Protein AF-A0A151XBM6-F1 (afdb_monomer_lite)

Structure (mmCIF, N/CA/C/O backbone):
data_AF-A0A151XBM6-F1
#
_entry.id   AF-A0A151XBM6-F1
#
loop_
_atom_site.group_PDB
_atom_site.id
_atom_site.type_symbol
_atom_site.label_atom_id
_atom_site.label_alt_id
_atom_site.label_comp_id
_atom_site.label_asym_id
_atom_site.label_entity_id
_atom_site.label_seq_id
_atom_site.pdbx_PDB_ins_code
_atom_site.Cartn_x
_atom_site.Cartn_y
_atom_site.Cartn_z
_atom_site.occupancy
_atom_site.B_iso_or_equiv
_atom_site.auth_seq_id
_atom_site.auth_comp_id
_atom_site.auth_asym_id
_atom_site.auth_atom_id
_atom_site.pdbx_PDB_model_num
ATOM 1 N N . LYS A 1 1 ? 4.286 21.255 -16.917 1.00 34.22 1 LYS A N 1
ATOM 2 C CA . LYS A 1 1 ? 5.132 20.564 -17.917 1.00 34.22 1 LYS A CA 1
ATOM 3 C C . LYS A 1 1 ? 4.625 19.133 -18.007 1.00 34.22 1 LYS A C 1
ATOM 5 O O . LYS A 1 1 ? 4.778 18.398 -17.050 1.00 34.22 1 LYS A O 1
ATOM 10 N N . VAL A 1 2 ? 3.907 18.809 -19.080 1.00 58.41 2 VAL A N 1
ATOM 11 C CA . VAL A 1 2 ? 3.407 17.459 -19.383 1.00 58.41 2 VAL A CA 1
ATOM 12 C C . VAL A 1 2 ? 4.189 16.996 -20.604 1.00 58.41 2 VAL A C 1
ATOM 14 O O . VAL A 1 2 ? 3.991 17.573 -21.669 1.00 58.41 2 VAL A O 1
ATOM 17 N N . MET A 1 3 ? 5.119 16.049 -20.438 1.00 45.56 3 MET A N 1
ATOM 18 C CA . MET A 1 3 ? 5.785 15.322 -21.533 1.00 45.56 3 MET A CA 1
ATOM 19 C C . MET A 1 3 ? 6.683 14.213 -20.943 1.00 45.56 3 MET A C 1
ATOM 21 O O . MET A 1 3 ? 7.540 14.542 -20.133 1.00 45.56 3 MET A O 1
ATOM 25 N N . SER A 1 4 ? 6.502 12.952 -21.378 1.00 41.12 4 SER A N 1
ATOM 26 C CA . SER A 1 4 ? 7.404 11.778 -21.202 1.00 41.12 4 SER A CA 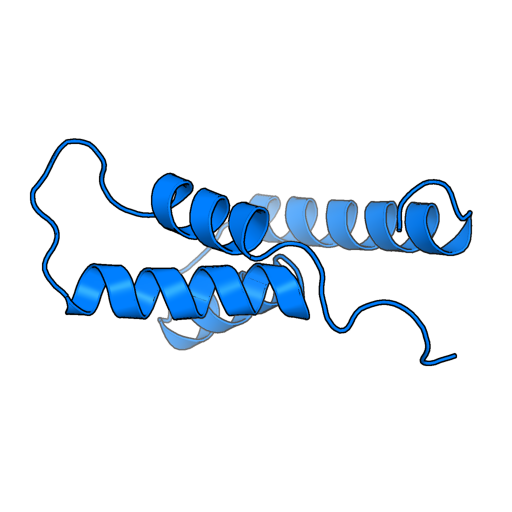1
ATOM 27 C C . SER A 1 4 ? 7.007 10.607 -20.264 1.00 41.12 4 SER A C 1
ATOM 29 O O . SER A 1 4 ? 7.868 9.797 -19.946 1.00 41.12 4 SER A O 1
ATOM 31 N N . GLY A 1 5 ? 5.737 10.430 -19.864 1.00 44.75 5 GLY A N 1
ATOM 32 C CA . GLY A 1 5 ? 5.350 9.349 -18.920 1.00 44.75 5 GLY A CA 1
ATOM 33 C C . GLY A 1 5 ? 4.360 8.275 -19.406 1.00 44.75 5 GLY A C 1
ATOM 34 O O . GLY A 1 5 ? 4.092 7.325 -18.682 1.00 44.75 5 GLY A O 1
ATOM 35 N N . TYR A 1 6 ? 3.780 8.387 -20.606 1.00 53.19 6 TYR A N 1
ATOM 36 C CA . TYR A 1 6 ? 2.611 7.565 -20.983 1.00 53.19 6 TYR A CA 1
ATOM 37 C C . TYR A 1 6 ? 2.901 6.099 -21.351 1.00 53.19 6 TYR A C 1
ATOM 39 O O . TYR A 1 6 ? 1.960 5.352 -21.604 1.00 53.19 6 TYR A O 1
ATOM 47 N N . THR A 1 7 ? 4.162 5.659 -21.317 1.00 51.06 7 THR A N 1
ATOM 48 C CA . THR A 1 7 ? 4.498 4.231 -21.422 1.00 51.06 7 THR A CA 1
ATOM 49 C C . THR A 1 7 ? 5.683 3.894 -20.518 1.00 51.06 7 THR A C 1
ATOM 51 O O . THR A 1 7 ? 6.731 3.466 -20.997 1.00 51.06 7 THR A O 1
ATOM 54 N N . GLN A 1 8 ? 5.560 4.098 -19.202 1.00 56.09 8 GLN A N 1
ATOM 55 C CA . GLN A 1 8 ? 6.445 3.345 -18.308 1.00 56.09 8 GLN A CA 1
ATOM 56 C C . GLN A 1 8 ? 6.079 1.860 -18.426 1.00 56.09 8 GLN A C 1
ATOM 58 O O . GLN A 1 8 ? 4.917 1.486 -18.599 1.00 56.09 8 GLN A O 1
ATOM 63 N N . ASN A 1 9 ? 7.116 1.032 -18.460 1.00 55.91 9 ASN A N 1
ATOM 64 C CA . ASN A 1 9 ? 7.077 -0.357 -18.886 1.00 55.91 9 ASN A CA 1
ATOM 65 C C . ASN A 1 9 ? 5.960 -1.144 -18.178 1.00 55.91 9 ASN A C 1
ATOM 67 O O . ASN A 1 9 ? 5.941 -1.244 -16.952 1.00 55.91 9 ASN A O 1
ATOM 71 N N . VAL A 1 10 ? 5.073 -1.777 -18.954 1.00 58.88 10 VAL A N 1
ATOM 72 C CA . VAL A 1 10 ? 4.039 -2.705 -18.456 1.00 58.88 10 VAL A CA 1
ATOM 73 C C . VAL A 1 10 ? 4.623 -3.693 -17.442 1.00 58.88 10 VAL A C 1
ATOM 75 O O . VAL A 1 10 ? 3.975 -4.007 -16.444 1.00 58.88 10 VAL A O 1
ATOM 78 N N . ASN A 1 11 ? 5.875 -4.112 -17.628 1.00 60.75 11 ASN A N 1
ATOM 79 C CA . ASN A 1 11 ? 6.553 -5.031 -16.725 1.00 60.75 11 ASN A CA 1
ATOM 80 C C . ASN A 1 11 ? 6.682 -4.520 -15.273 1.00 60.75 11 ASN A C 1
ATOM 82 O O . ASN A 1 11 ? 6.630 -5.334 -14.353 1.00 60.75 11 ASN A O 1
ATOM 86 N N . GLU A 1 12 ? 6.810 -3.209 -15.037 1.00 60.62 12 GLU A N 1
ATOM 87 C CA . GLU A 1 12 ? 6.917 -2.630 -13.682 1.00 60.62 12 GLU A CA 1
ATOM 88 C C . GLU A 1 12 ? 5.567 -2.580 -12.956 1.00 60.62 12 GLU A C 1
ATOM 90 O O . GLU A 1 12 ? 5.443 -2.936 -11.778 1.00 60.62 12 GLU A O 1
ATOM 95 N N . SER A 1 13 ? 4.511 -2.230 -13.692 1.00 60.66 13 SER A N 1
ATOM 96 C CA . SER A 1 13 ? 3.143 -2.290 -13.169 1.00 60.66 13 SER A CA 1
ATOM 97 C C . SER A 1 13 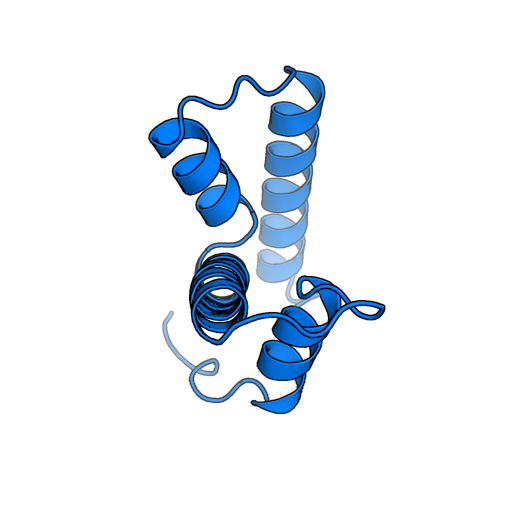? 2.721 -3.737 -12.864 1.00 60.66 13 SER A C 1
ATOM 99 O O . SER A 1 13 ? 2.160 -4.014 -11.801 1.00 60.66 13 SER A O 1
ATOM 101 N N . LEU A 1 14 ? 3.087 -4.694 -13.730 1.00 63.94 14 LEU A N 1
ATOM 102 C CA . LEU A 1 14 ? 2.828 -6.122 -13.529 1.00 63.94 14 LEU A CA 1
ATOM 103 C C . LEU A 1 14 ? 3.630 -6.698 -12.357 1.00 63.94 14 LEU A C 1
ATOM 105 O O . LEU A 1 14 ? 3.093 -7.486 -11.579 1.00 63.94 14 LEU A O 1
ATOM 109 N N . THR A 1 15 ? 4.894 -6.305 -12.177 1.00 72.56 15 THR A N 1
ATOM 110 C CA . THR A 1 15 ? 5.681 -6.759 -11.016 1.00 72.56 15 THR A CA 1
ATOM 111 C C . THR A 1 15 ? 5.123 -6.217 -9.706 1.00 72.56 15 THR A C 1
ATOM 113 O O . THR A 1 15 ? 5.130 -6.940 -8.709 1.00 72.56 15 THR A O 1
ATOM 116 N N . THR A 1 16 ? 4.567 -5.005 -9.695 1.00 75.69 16 THR A N 1
ATOM 117 C CA . THR A 1 16 ? 3.866 -4.464 -8.519 1.00 75.69 16 THR A CA 1
ATOM 118 C C . THR A 1 16 ? 2.625 -5.287 -8.166 1.00 75.69 16 THR A C 1
ATOM 120 O O . THR A 1 16 ? 2.425 -5.610 -6.994 1.00 75.69 16 THR A O 1
ATOM 123 N N . ILE A 1 17 ? 1.848 -5.730 -9.161 1.00 80.81 17 ILE A N 1
ATOM 124 C CA . ILE A 1 17 ? 0.698 -6.623 -8.937 1.00 80.81 17 ILE A CA 1
ATOM 125 C C . ILE A 1 17 ? 1.147 -7.927 -8.264 1.00 80.81 17 ILE A C 1
ATOM 127 O O . ILE A 1 17 ? 0.598 -8.317 -7.237 1.00 80.81 17 ILE A O 1
ATOM 131 N N . TRP A 1 18 ? 2.200 -8.572 -8.770 1.00 81.81 18 TRP A N 1
ATOM 132 C CA . TRP A 1 18 ? 2.715 -9.820 -8.190 1.00 81.81 18 TRP A CA 1
ATOM 133 C C . TRP A 1 18 ? 3.448 -9.645 -6.850 1.00 81.81 18 TRP A C 1
ATOM 135 O O . TRP A 1 18 ? 3.665 -10.625 -6.133 1.00 81.81 18 TRP A O 1
ATOM 145 N N . ARG A 1 19 ? 3.849 -8.418 -6.492 1.00 82.69 19 ARG A N 1
ATOM 146 C CA . ARG A 1 19 ? 4.354 -8.094 -5.146 1.00 82.69 19 ARG A CA 1
ATOM 147 C C . ARG A 1 19 ? 3.230 -8.007 -4.118 1.00 82.69 19 ARG A C 1
ATOM 149 O O . ARG A 1 19 ? 3.466 -8.349 -2.964 1.00 82.69 19 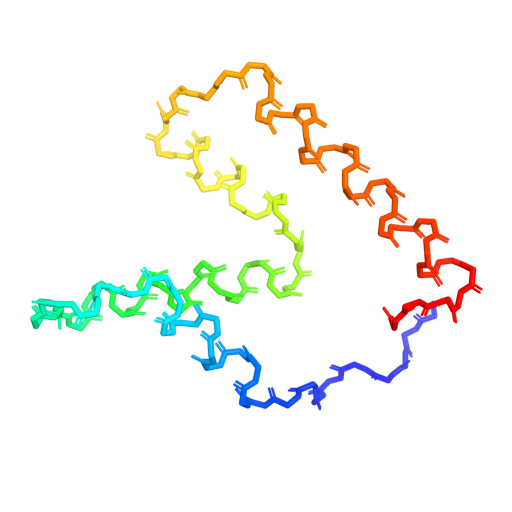ARG A O 1
ATOM 156 N N . LEU A 1 20 ? 2.052 -7.557 -4.536 1.00 84.50 20 LEU A N 1
ATOM 157 C CA . LEU A 1 20 ? 0.884 -7.365 -3.678 1.00 84.50 20 LEU A CA 1
ATOM 158 C C . LEU A 1 20 ? -0.009 -8.615 -3.601 1.00 84.50 20 LEU A C 1
ATOM 160 O O . LEU A 1 20 ? -0.612 -8.876 -2.561 1.00 84.50 20 LEU A O 1
ATOM 164 N N . ALA A 1 21 ? -0.086 -9.402 -4.676 1.00 85.44 21 ALA A N 1
ATOM 165 C CA . ALA A 1 21 ? -0.891 -10.616 -4.711 1.00 85.44 21 ALA A CA 1
ATOM 166 C C . ALA A 1 21 ? -0.296 -11.729 -3.816 1.00 85.44 21 ALA A C 1
ATOM 168 O O . ALA A 1 21 ? 0.929 -11.883 -3.742 1.00 85.44 21 ALA A O 1
ATOM 169 N N . PRO A 1 22 ? -1.132 -12.564 -3.168 1.00 81.25 22 PRO A N 1
ATOM 170 C CA . PRO A 1 22 ? -0.657 -13.712 -2.399 1.00 81.25 22 PRO A CA 1
ATOM 171 C C . PRO A 1 22 ? 0.105 -14.701 -3.295 1.00 81.25 22 PRO A C 1
ATOM 173 O O . PRO A 1 22 ? -0.456 -15.235 -4.247 1.00 81.25 22 PRO A O 1
ATOM 176 N N . LYS A 1 23 ? 1.375 -14.984 -2.977 1.00 78.56 23 LYS A N 1
ATOM 177 C CA . LYS A 1 23 ? 2.229 -15.886 -3.783 1.00 78.56 23 LYS A CA 1
ATOM 178 C C . LYS A 1 23 ? 2.039 -17.373 -3.485 1.00 78.56 23 LYS A C 1
ATOM 180 O O . LYS A 1 23 ? 2.383 -18.216 -4.303 1.00 78.56 23 LYS A O 1
ATOM 185 N N . HIS A 1 24 ? 1.536 -17.690 -2.295 1.00 75.62 24 HIS A N 1
ATOM 186 C CA . HIS A 1 24 ? 1.460 -19.059 -1.774 1.00 75.62 24 HIS A CA 1
ATOM 187 C C . HIS A 1 24 ? 0.040 -19.631 -1.781 1.00 75.62 24 HIS A C 1
ATOM 189 O O . HIS A 1 24 ? -0.180 -20.738 -1.301 1.00 75.62 24 HIS A O 1
ATOM 195 N N . LEU A 1 25 ? -0.926 -18.878 -2.311 1.00 75.75 25 LEU A N 1
ATOM 196 C CA . LEU A 1 25 ? -2.319 -19.286 -2.393 1.00 75.75 25 LEU A CA 1
ATOM 197 C C . LEU A 1 25 ? -2.851 -19.000 -3.794 1.00 75.75 25 LEU A C 1
ATOM 199 O O . LEU A 1 25 ? -2.571 -17.942 -4.356 1.00 75.75 25 LEU A O 1
ATOM 203 N N . ASN A 1 26 ? -3.687 -19.898 -4.317 1.00 75.69 26 ASN A N 1
ATOM 204 C CA . ASN A 1 26 ? -4.515 -19.569 -5.471 1.00 75.69 26 ASN A CA 1
ATOM 205 C C . ASN A 1 26 ? -5.443 -18.416 -5.075 1.00 75.69 26 ASN A C 1
ATOM 207 O O . ASN A 1 26 ? -6.340 -18.582 -4.245 1.00 75.69 26 ASN A O 1
ATOM 211 N N . CYS A 1 27 ? -5.201 -17.238 -5.641 1.00 77.56 27 CYS A N 1
ATOM 212 C CA . CYS A 1 27 ? -6.042 -16.071 -5.442 1.00 77.56 27 CYS A CA 1
ATOM 213 C C . CYS A 1 27 ? -7.138 -16.033 -6.513 1.00 77.56 27 CYS A C 1
ATOM 215 O O . CYS A 1 27 ? -6.923 -16.362 -7.678 1.00 77.56 27 CYS A O 1
ATOM 217 N N . ASN A 1 28 ? -8.353 -15.675 -6.099 1.00 85.56 28 ASN A N 1
ATOM 218 C CA . ASN A 1 28 ? -9.473 -15.520 -7.019 1.00 85.56 28 ASN A CA 1
ATOM 219 C C . ASN A 1 28 ? -9.302 -14.247 -7.877 1.00 85.56 28 ASN A C 1
ATOM 221 O O . ASN A 1 28 ? -8.544 -13.340 -7.529 1.00 85.56 28 ASN A O 1
ATOM 225 N N . ALA A 1 29 ? -10.042 -14.159 -8.986 1.00 89.00 29 ALA A N 1
ATOM 226 C CA . ALA A 1 29 ? -9.963 -13.021 -9.908 1.00 89.00 29 ALA A CA 1
ATOM 227 C C . ALA A 1 29 ? -10.225 -11.664 -9.223 1.00 89.00 29 ALA A C 1
ATOM 229 O O . ALA A 1 29 ? -9.601 -10.670 -9.578 1.00 89.00 29 ALA A O 1
ATOM 230 N N . LYS A 1 30 ? -11.080 -11.632 -8.190 1.00 90.44 30 LYS A N 1
ATOM 231 C CA . LYS A 1 30 ? -11.384 -10.412 -7.425 1.00 90.44 30 LYS A CA 1
ATOM 232 C C . LYS A 1 30 ? -10.172 -9.883 -6.655 1.00 90.44 30 LYS A C 1
ATOM 234 O O . LYS A 1 30 ? -9.966 -8.677 -6.604 1.00 90.44 30 LYS A O 1
ATOM 239 N N . ILE A 1 31 ? -9.354 -10.763 -6.070 1.00 89.50 31 ILE A N 1
ATOM 240 C CA . ILE A 1 31 ? -8.116 -10.360 -5.384 1.00 89.50 31 ILE A CA 1
ATOM 241 C C . ILE A 1 31 ? -7.142 -9.730 -6.384 1.00 89.50 31 ILE A C 1
ATOM 243 O O . ILE A 1 31 ? -6.547 -8.697 -6.083 1.00 89.50 31 ILE A O 1
ATOM 247 N N . LEU A 1 32 ? -7.002 -10.316 -7.577 1.00 89.19 32 LEU A N 1
ATOM 248 C CA . LEU A 1 32 ? -6.150 -9.756 -8.630 1.00 89.19 32 LEU A CA 1
ATOM 249 C C . LEU A 1 32 ? -6.663 -8.401 -9.124 1.00 89.19 32 LEU A C 1
ATOM 251 O O . LEU A 1 32 ? -5.866 -7.489 -9.315 1.00 89.19 32 LEU A O 1
ATOM 255 N N . GLU A 1 33 ? -7.977 -8.245 -9.265 1.00 90.81 33 GLU A N 1
ATOM 256 C CA . GLU A 1 33 ? -8.605 -6.982 -9.653 1.00 90.81 33 GLU A CA 1
ATOM 257 C C . GLU A 1 33 ? -8.347 -5.869 -8.622 1.00 90.81 33 GLU A C 1
ATOM 259 O O . GLU A 1 33 ? -7.861 -4.796 -8.978 1.00 90.81 33 GLU A O 1
ATOM 264 N N . ILE A 1 34 ? -8.566 -6.141 -7.330 1.00 90.75 34 ILE A N 1
ATOM 265 C CA . ILE A 1 34 ? -8.254 -5.194 -6.243 1.00 90.75 34 ILE A CA 1
ATOM 266 C C . ILE A 1 34 ? -6.763 -4.845 -6.252 1.00 90.75 34 ILE A C 1
ATOM 268 O O . ILE A 1 34 ? -6.381 -3.683 -6.117 1.00 90.75 34 ILE A O 1
ATOM 272 N N . THR A 1 35 ? -5.915 -5.852 -6.452 1.00 89.81 35 THR A N 1
ATOM 273 C CA . THR A 1 35 ? -4.466 -5.668 -6.506 1.00 89.81 35 THR A CA 1
ATOM 274 C C . THR A 1 35 ? -4.051 -4.782 -7.680 1.00 89.81 35 THR A C 1
ATOM 276 O O . THR A 1 35 ? -3.192 -3.915 -7.517 1.00 89.81 35 THR A O 1
ATOM 279 N N . ALA A 1 36 ? -4.682 -4.950 -8.844 1.00 89.69 36 ALA A N 1
ATOM 280 C CA . ALA A 1 36 ? -4.462 -4.103 -10.007 1.00 89.69 36 ALA A CA 1
ATOM 281 C C . ALA A 1 36 ? -4.872 -2.652 -9.722 1.00 89.69 36 ALA A C 1
ATOM 283 O O . ALA A 1 36 ? -4.078 -1.748 -9.973 1.00 89.69 36 ALA A O 1
ATOM 284 N N . PHE A 1 37 ? -6.039 -2.418 -9.112 1.00 90.69 37 PHE A N 1
ATOM 285 C CA . PHE A 1 37 ? -6.465 -1.066 -8.732 1.00 90.69 37 PHE A CA 1
ATOM 286 C C . PHE A 1 37 ? -5.496 -0.391 -7.753 1.00 90.69 37 PHE A C 1
ATOM 288 O O . PHE A 1 37 ? -5.161 0.783 -7.935 1.00 90.69 37 PHE A O 1
ATOM 295 N N . ILE A 1 38 ? -5.000 -1.122 -6.749 1.00 91.19 38 ILE A N 1
ATOM 296 C CA . ILE A 1 38 ? -4.001 -0.604 -5.801 1.00 91.19 38 ILE A CA 1
ATOM 297 C C . ILE A 1 38 ? -2.686 -0.289 -6.524 1.00 91.19 38 ILE A C 1
ATOM 299 O O . ILE A 1 38 ? -2.149 0.804 -6.351 1.00 91.19 38 ILE A O 1
ATOM 303 N N . ALA A 1 39 ? -2.190 -1.201 -7.365 1.00 88.50 39 ALA A N 1
ATOM 304 C CA . ALA A 1 39 ? -0.959 -1.004 -8.129 1.00 88.50 39 ALA A CA 1
ATOM 305 C C . ALA A 1 39 ? -1.056 0.216 -9.061 1.00 88.50 39 ALA A C 1
ATOM 307 O O . ALA A 1 39 ? -0.151 1.048 -9.087 1.00 88.50 39 ALA A O 1
ATOM 308 N N . THR A 1 40 ? -2.181 0.380 -9.763 1.00 88.12 40 THR A N 1
ATOM 309 C CA . THR A 1 40 ? -2.458 1.563 -10.591 1.00 88.12 40 THR A CA 1
ATOM 310 C C . THR A 1 40 ? -2.532 2.842 -9.754 1.00 88.12 40 THR A C 1
ATOM 312 O O . THR A 1 40 ? -2.059 3.893 -10.188 1.00 88.12 40 THR A O 1
ATOM 315 N N . GLY A 1 41 ? -3.110 2.779 -8.552 1.00 88.81 41 GLY A N 1
ATOM 316 C CA . GLY A 1 41 ? -3.154 3.904 -7.621 1.00 88.81 41 GLY A CA 1
ATOM 317 C C . GLY A 1 41 ? -1.761 4.351 -7.177 1.00 88.81 41 GLY A C 1
ATOM 318 O O . GLY A 1 41 ? -1.452 5.539 -7.269 1.00 88.81 41 GLY A O 1
ATOM 319 N N . ILE A 1 42 ? -0.922 3.398 -6.760 1.00 87.06 42 ILE A N 1
ATOM 320 C CA . ILE A 1 42 ? 0.474 3.638 -6.367 1.00 87.06 42 ILE A CA 1
ATOM 321 C C . ILE A 1 42 ? 1.258 4.238 -7.532 1.00 87.06 42 ILE A C 1
ATOM 323 O O . ILE A 1 42 ? 1.961 5.224 -7.355 1.00 87.06 42 ILE A O 1
ATOM 327 N N . PHE A 1 43 ? 1.085 3.693 -8.731 1.00 81.88 43 PHE A N 1
ATOM 328 C CA . PHE A 1 43 ? 1.781 4.171 -9.917 1.00 81.88 43 PHE A CA 1
ATOM 329 C C . PHE A 1 43 ? 1.395 5.614 -10.293 1.00 81.88 43 PHE A C 1
ATOM 331 O O . PHE A 1 43 ? 2.253 6.434 -10.593 1.00 81.88 43 PHE A O 1
ATOM 338 N N . ASN A 1 44 ? 0.106 5.962 -10.231 1.00 83.75 44 ASN A N 1
ATOM 339 C CA . ASN A 1 44 ? -0.362 7.282 -10.668 1.00 83.75 44 ASN A CA 1
ATOM 340 C C . ASN A 1 44 ? -0.250 8.382 -9.604 1.00 83.75 44 ASN A C 1
ATOM 342 O O . ASN A 1 44 ? -0.255 9.565 -9.945 1.00 83.75 44 ASN A O 1
ATOM 346 N N . LYS A 1 45 ? -0.302 8.024 -8.317 1.00 83.25 45 LYS A N 1
ATOM 347 C CA . LYS A 1 45 ? -0.453 8.989 -7.213 1.00 83.25 45 LYS A CA 1
ATOM 348 C C . LYS A 1 45 ? 0.414 8.664 -5.995 1.00 83.25 45 LYS A C 1
ATOM 350 O O . LYS A 1 45 ? 0.252 9.313 -4.963 1.00 83.25 45 LYS A O 1
ATOM 355 N N . GLY A 1 46 ? 1.284 7.661 -6.076 1.00 86.00 46 GLY A N 1
ATOM 356 C CA . GLY A 1 46 ? 2.075 7.204 -4.939 1.00 86.00 46 GLY A CA 1
ATOM 357 C C . GLY A 1 46 ? 1.222 6.614 -3.812 1.00 86.00 46 GLY A C 1
ATOM 358 O O . GLY A 1 46 ? 0.067 6.208 -3.991 1.00 86.00 46 GLY A O 1
ATOM 359 N N . TYR A 1 47 ? 1.792 6.581 -2.609 1.00 87.69 47 TYR A N 1
ATOM 360 C CA . TYR A 1 47 ? 1.141 6.014 -1.426 1.00 87.69 47 TYR A CA 1
ATOM 361 C C . TYR A 1 47 ? -0.072 6.826 -0.940 1.00 87.69 47 TYR A C 1
ATOM 363 O O . TYR A 1 47 ? -0.914 6.281 -0.219 1.00 87.69 47 TYR A O 1
ATOM 371 N N . SER A 1 48 ? -0.257 8.065 -1.406 1.00 86.94 48 SER A N 1
ATOM 372 C CA . SER A 1 48 ? -1.486 8.839 -1.196 1.00 86.94 48 SER A CA 1
ATOM 373 C C . SER A 1 48 ? -2.748 8.119 -1.698 1.00 86.94 48 SER A C 1
ATOM 375 O O . SER A 1 48 ? -3.821 8.266 -1.106 1.00 86.94 48 SER A O 1
ATOM 377 N N . ALA A 1 49 ? -2.644 7.297 -2.753 1.00 90.00 49 ALA A N 1
ATOM 378 C CA . ALA A 1 49 ? -3.756 6.463 -3.212 1.00 90.00 49 ALA A CA 1
ATOM 379 C C . ALA A 1 49 ? -4.107 5.374 -2.192 1.00 90.00 49 ALA A C 1
ATOM 381 O O . ALA A 1 49 ? -5.283 5.146 -1.914 1.00 90.00 49 ALA A O 1
ATOM 382 N N . VAL A 1 50 ? -3.093 4.745 -1.594 1.00 90.19 50 VAL A N 1
ATOM 383 C CA . VAL A 1 50 ? -3.268 3.714 -0.563 1.00 90.19 50 VAL A CA 1
ATOM 384 C C . VAL A 1 50 ? -3.889 4.320 0.694 1.00 90.19 50 VAL A C 1
ATOM 386 O O . VAL A 1 50 ? -4.826 3.747 1.241 1.00 90.19 50 VAL A O 1
ATOM 389 N N . LEU A 1 51 ? -3.451 5.515 1.105 1.00 89.50 51 LEU A N 1
ATOM 390 C CA . LEU A 1 51 ? -4.054 6.249 2.224 1.00 89.50 51 LEU A CA 1
ATOM 391 C C . LEU A 1 51 ? -5.545 6.523 2.012 1.00 89.50 51 LEU A C 1
ATOM 393 O O . LEU A 1 51 ? -6.329 6.373 2.946 1.00 89.50 51 LEU A O 1
ATOM 397 N N . LYS A 1 52 ? -5.947 6.893 0.791 1.00 90.81 52 LYS A N 1
ATOM 398 C CA . LYS A 1 52 ? -7.363 7.102 0.453 1.00 90.81 52 LYS A CA 1
ATOM 399 C C . LYS A 1 52 ? -8.169 5.813 0.542 1.00 90.81 52 LYS A C 1
ATOM 401 O O . LYS A 1 52 ? -9.245 5.834 1.121 1.00 90.81 52 LYS A O 1
ATOM 406 N N . ILE A 1 53 ? -7.636 4.705 0.023 1.00 91.62 53 ILE A N 1
ATOM 407 C CA . ILE A 1 53 ? -8.284 3.387 0.114 1.00 91.62 53 ILE A CA 1
ATOM 408 C C . ILE A 1 53 ? -8.450 2.975 1.581 1.00 91.62 53 ILE A C 1
ATOM 410 O O . ILE A 1 53 ? -9.534 2.581 1.987 1.00 91.62 53 ILE A O 1
ATOM 414 N N . ILE A 1 54 ? -7.398 3.109 2.390 1.00 90.81 54 ILE A N 1
ATOM 415 C CA . ILE A 1 54 ? -7.423 2.803 3.828 1.00 90.81 54 ILE A CA 1
ATOM 416 C C . ILE A 1 54 ? -8.471 3.652 4.557 1.00 90.81 54 ILE A C 1
ATOM 418 O O . ILE A 1 54 ? -9.202 3.124 5.390 1.00 90.81 54 ILE A O 1
ATOM 422 N N . ASN A 1 55 ? -8.564 4.943 4.228 1.00 90.69 55 ASN A N 1
ATOM 423 C CA . ASN A 1 55 ? -9.554 5.845 4.809 1.00 90.69 55 ASN A CA 1
ATOM 424 C C . ASN A 1 55 ? -10.990 5.471 4.411 1.00 90.69 55 ASN A C 1
ATOM 426 O O . ASN A 1 55 ? -11.868 5.483 5.263 1.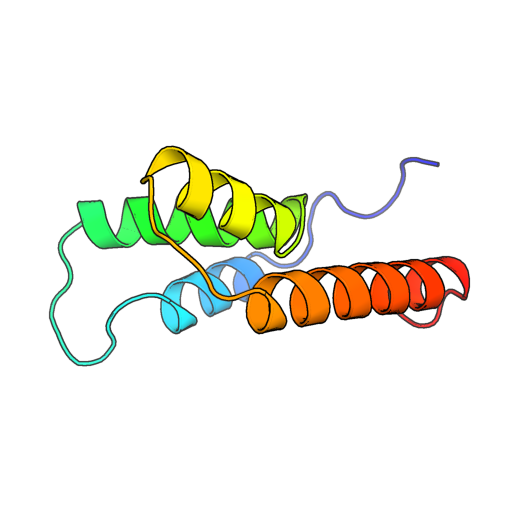00 90.69 55 ASN A O 1
ATOM 430 N N . GLU A 1 56 ? -11.219 5.119 3.143 1.00 93.50 56 GLU A N 1
ATOM 431 C CA . GLU A 1 56 ? -12.532 4.688 2.636 1.00 93.50 56 GLU A CA 1
ATOM 432 C C . GLU A 1 56 ? -12.978 3.348 3.240 1.00 93.50 56 GLU A C 1
ATOM 434 O O . GLU A 1 56 ? -14.160 3.120 3.465 1.00 93.50 56 GLU A O 1
ATOM 439 N N . LEU A 1 57 ? -12.022 2.464 3.537 1.00 93.31 57 LEU A N 1
ATOM 440 C CA . LEU A 1 57 ? -12.264 1.198 4.231 1.00 93.31 57 LEU A CA 1
ATOM 441 C C . LEU A 1 57 ? -12.350 1.354 5.759 1.00 93.31 57 LEU A C 1
ATOM 443 O O . LEU A 1 57 ? -12.446 0.347 6.458 1.00 93.31 57 LEU A O 1
ATOM 447 N N . GLU A 1 58 ? -12.268 2.585 6.274 1.00 94.69 58 GLU A N 1
ATOM 448 C CA . GLU A 1 58 ? -12.293 2.913 7.707 1.00 94.69 58 GLU A CA 1
ATOM 449 C C . GLU A 1 58 ? -11.231 2.158 8.531 1.00 94.69 58 GLU A C 1
ATOM 451 O O . GLU A 1 58 ? -11.387 1.888 9.725 1.00 94.69 58 GLU A O 1
ATOM 456 N N . ILE A 1 59 ? -10.102 1.826 7.900 1.00 92.81 59 ILE A N 1
ATOM 457 C CA . ILE A 1 59 ? -8.997 1.130 8.554 1.00 92.81 59 ILE A CA 1
ATOM 458 C C . ILE A 1 59 ? -8.167 2.155 9.329 1.00 92.81 59 ILE A C 1
ATOM 460 O O . ILE A 1 59 ? -7.557 3.063 8.760 1.00 92.81 59 ILE A O 1
ATOM 464 N N . ASN A 1 60 ? -8.096 1.987 10.649 1.00 89.94 60 ASN A N 1
ATOM 465 C CA . ASN A 1 60 ? -7.298 2.868 11.487 1.00 89.94 60 ASN A CA 1
ATOM 466 C C . ASN A 1 60 ? -5.799 2.566 11.328 1.00 89.94 60 ASN A C 1
ATOM 468 O O . ASN A 1 60 ? -5.330 1.482 11.677 1.00 89.94 60 ASN A O 1
ATOM 472 N N . ILE A 1 61 ? -5.039 3.546 10.841 1.00 87.38 61 ILE A N 1
ATOM 473 C CA . ILE A 1 61 ? -3.578 3.477 10.736 1.00 87.38 61 ILE A CA 1
ATOM 474 C C . ILE A 1 61 ? -2.907 4.411 11.739 1.00 87.38 61 ILE A C 1
ATOM 476 O O . ILE A 1 61 ? -3.362 5.531 11.987 1.00 87.38 61 ILE A O 1
ATOM 480 N N . GLY A 1 62 ? -1.785 3.952 12.292 1.00 89.75 62 GLY A N 1
ATOM 481 C CA . GLY A 1 62 ? -1.007 4.718 13.259 1.00 89.75 62 GLY A CA 1
ATOM 482 C C . GLY A 1 62 ? -0.387 5.993 12.663 1.00 89.75 62 GLY A C 1
ATOM 483 O O . GLY A 1 62 ? -0.155 6.070 11.451 1.00 89.75 62 GLY A O 1
ATOM 484 N N . PRO A 1 63 ? -0.074 6.993 13.507 1.00 88.12 63 PRO A N 1
ATOM 485 C CA . PRO A 1 63 ? 0.537 8.254 13.077 1.00 88.12 63 PRO A CA 1
ATOM 486 C C . PRO A 1 63 ? 1.886 8.049 12.372 1.00 88.12 63 PRO A C 1
ATOM 488 O O . PRO A 1 63 ? 2.172 8.749 11.403 1.00 88.12 63 PRO A O 1
ATOM 491 N N . GLU A 1 64 ? 2.655 7.035 12.772 1.00 88.62 64 GLU A N 1
ATOM 492 C CA . GLU A 1 64 ? 3.936 6.682 12.144 1.00 88.62 64 GLU A CA 1
ATOM 493 C C . GLU A 1 64 ? 3.798 6.348 10.653 1.00 88.62 64 GLU A C 1
ATOM 495 O O . GLU A 1 64 ? 4.608 6.781 9.837 1.00 88.62 64 GLU A O 1
ATOM 500 N N . CYS A 1 65 ? 2.729 5.644 10.264 1.00 85.31 65 CYS A N 1
ATOM 501 C CA . CYS A 1 65 ? 2.472 5.321 8.857 1.00 85.31 65 CYS A CA 1
ATOM 502 C C . CYS A 1 65 ? 2.196 6.587 8.039 1.00 85.31 65 CYS A C 1
ATOM 504 O O . CYS A 1 65 ? 2.702 6.739 6.929 1.00 85.31 65 CYS A O 1
ATOM 506 N N . LYS A 1 66 ? 1.420 7.521 8.603 1.00 84.50 66 LYS A N 1
ATOM 507 C CA . LYS A 1 66 ? 1.116 8.804 7.953 1.00 84.50 66 LYS A CA 1
ATOM 508 C C . LYS A 1 66 ? 2.377 9.654 7.798 1.00 84.50 66 LYS A C 1
ATOM 510 O O . LYS A 1 66 ? 2.572 10.264 6.750 1.00 84.50 66 LYS A O 1
ATOM 515 N N . HIS A 1 67 ? 3.235 9.669 8.817 1.00 89.12 67 HIS A N 1
ATOM 516 C CA . HIS A 1 67 ? 4.487 10.420 8.790 1.00 89.12 67 HIS A CA 1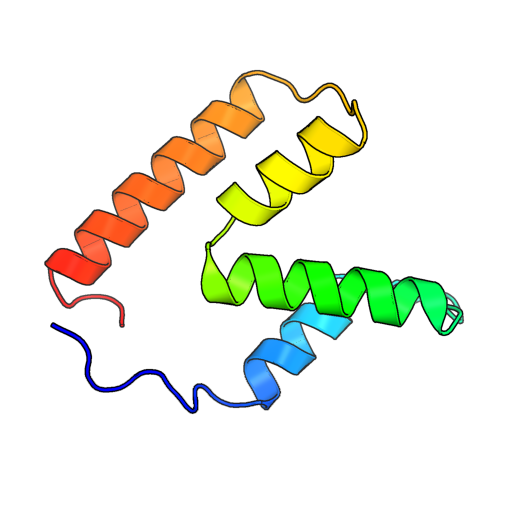
ATOM 517 C C . HIS A 1 67 ? 5.468 9.838 7.768 1.00 89.12 67 HIS A C 1
ATOM 519 O O . HIS A 1 67 ? 5.996 10.582 6.946 1.00 89.12 67 HIS A O 1
ATOM 525 N N . TYR A 1 68 ? 5.649 8.515 7.755 1.00 87.19 68 TYR A N 1
ATOM 526 C CA . TYR A 1 68 ? 6.518 7.843 6.791 1.00 87.19 68 TYR A CA 1
ATOM 527 C C . TYR A 1 68 ? 6.110 8.131 5.342 1.00 87.19 68 TYR A C 1
ATOM 529 O O . TYR A 1 68 ? 6.966 8.449 4.517 1.00 87.19 68 TYR A O 1
ATOM 537 N N . ILE A 1 69 ? 4.809 8.062 5.032 1.00 85.88 69 ILE A N 1
ATOM 538 C CA . ILE A 1 69 ? 4.309 8.340 3.679 1.00 85.88 69 ILE A CA 1
ATOM 539 C C . ILE A 1 69 ? 4.556 9.799 3.303 1.00 85.88 69 ILE A C 1
ATOM 541 O O . ILE A 1 69 ? 5.121 10.055 2.246 1.00 85.88 69 ILE A O 1
ATOM 545 N N . LYS A 1 70 ? 4.207 10.743 4.184 1.00 86.38 70 LYS A N 1
ATOM 546 C CA . LYS A 1 70 ? 4.424 12.171 3.932 1.00 86.38 70 LYS A CA 1
ATOM 547 C C . LYS A 1 70 ? 5.901 12.488 3.683 1.00 86.38 70 LYS A C 1
ATOM 549 O O . LYS A 1 70 ? 6.219 13.187 2.730 1.00 86.38 70 LYS A O 1
ATOM 554 N N . PHE A 1 71 ? 6.790 11.943 4.511 1.00 88.12 71 PHE A N 1
ATOM 555 C CA . PHE A 1 71 ? 8.230 12.132 4.362 1.00 88.12 71 PHE A CA 1
ATOM 556 C C . PHE A 1 71 ? 8.741 11.581 3.025 1.00 88.12 71 PHE A C 1
ATOM 558 O O . PHE A 1 71 ? 9.472 12.271 2.324 1.00 88.12 71 PHE A O 1
ATOM 565 N N . ASN A 1 72 ? 8.336 10.366 2.639 1.00 82.19 72 ASN A N 1
ATOM 566 C CA . ASN A 1 72 ? 8.775 9.782 1.369 1.00 82.19 72 ASN A CA 1
ATOM 567 C C . ASN A 1 72 ? 8.204 10.527 0.160 1.00 82.19 72 ASN A C 1
ATOM 569 O O . ASN A 1 72 ? 8.931 10.739 -0.799 1.00 82.19 72 ASN A O 1
ATOM 573 N N . GLU A 1 73 ? 6.946 10.971 0.199 1.00 81.06 73 GLU A N 1
ATOM 574 C CA . GLU A 1 73 ? 6.370 11.772 -0.890 1.00 81.06 73 GLU A CA 1
ATOM 575 C C . GLU A 1 73 ? 7.073 13.132 -1.040 1.00 81.06 73 GLU A C 1
ATOM 577 O O . GLU A 1 73 ? 7.293 13.587 -2.162 1.00 81.06 73 GLU A O 1
ATOM 582 N N . GLU A 1 74 ? 7.476 13.765 0.067 1.00 84.00 74 GLU A N 1
ATOM 583 C CA . GLU A 1 74 ? 8.274 14.998 0.041 1.00 84.00 74 GLU A CA 1
ATOM 584 C C . GLU A 1 74 ? 9.684 14.756 -0.519 1.00 84.00 74 GLU A C 1
ATOM 586 O O . GLU A 1 74 ? 10.148 15.528 -1.360 1.00 84.00 74 GLU A O 1
ATOM 591 N N . VAL A 1 75 ? 10.357 13.680 -0.099 1.00 82.81 75 VAL A N 1
ATOM 592 C CA . VAL A 1 75 ? 11.697 13.324 -0.593 1.00 82.81 75 VAL A CA 1
ATOM 593 C C . VAL A 1 75 ? 11.665 12.973 -2.079 1.00 82.81 75 VAL A C 1
ATOM 595 O O . VAL A 1 75 ? 12.453 13.533 -2.836 1.00 82.81 75 VAL A O 1
ATOM 598 N N . GLU A 1 76 ? 10.740 12.119 -2.519 1.00 77.38 76 GLU A N 1
ATOM 599 C CA . GLU A 1 76 ? 10.558 11.786 -3.940 1.00 77.38 76 GLU A CA 1
ATOM 600 C C . GLU A 1 76 ? 10.240 13.044 -4.760 1.00 77.38 76 GLU A C 1
ATOM 602 O O . GLU A 1 76 ? 10.870 13.291 -5.786 1.00 77.38 76 GLU A O 1
ATOM 607 N N . GLY A 1 77 ? 9.362 13.923 -4.262 1.00 75.12 77 GLY A N 1
ATOM 608 C CA . GLY A 1 77 ? 9.072 15.203 -4.913 1.00 75.12 77 GLY A CA 1
ATOM 609 C C . GLY A 1 77 ? 10.307 16.100 -5.075 1.00 75.12 77 GLY A C 1
ATOM 610 O O . GLY A 1 77 ? 10.478 16.736 -6.119 1.00 75.12 77 GLY A O 1
ATOM 611 N N . LEU A 1 78 ? 11.194 16.134 -4.076 1.00 79.38 78 LEU A N 1
ATOM 612 C CA . LEU A 1 78 ? 12.462 16.870 -4.139 1.00 79.38 78 LEU A CA 1
ATOM 613 C C . LEU A 1 78 ? 13.469 16.222 -5.099 1.00 79.38 78 LEU A C 1
ATOM 615 O O . LEU A 1 78 ? 14.177 16.938 -5.816 1.00 79.38 78 LEU A O 1
ATOM 619 N N . LEU A 1 79 ? 13.531 14.889 -5.140 1.00 76.75 79 LEU A N 1
ATOM 620 C CA . LEU A 1 79 ? 14.393 14.144 -6.058 1.00 76.75 79 LEU A CA 1
ATOM 621 C C . LEU A 1 79 ? 13.946 14.335 -7.516 1.00 76.75 79 LEU A C 1
ATOM 623 O O . LEU A 1 79 ? 14.797 14.642 -8.356 1.00 76.75 79 LEU A O 1
ATOM 627 N N . CYS A 1 80 ? 12.639 14.261 -7.804 1.00 74.44 80 CYS A N 1
ATOM 628 C CA . CYS A 1 80 ? 12.073 14.565 -9.125 1.00 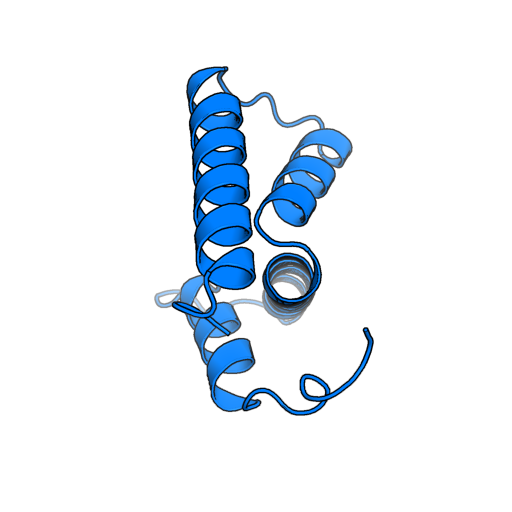74.44 80 CYS A CA 1
ATOM 629 C C . CYS A 1 80 ? 12.373 16.019 -9.526 1.00 74.44 80 CYS A C 1
ATOM 631 O O . CYS A 1 80 ? 12.802 16.294 -10.647 1.00 74.44 80 CYS A O 1
ATOM 633 N N . ALA A 1 81 ? 12.199 16.978 -8.606 1.00 75.00 81 ALA A N 1
ATOM 634 C CA . ALA A 1 81 ? 12.493 18.391 -8.869 1.00 75.00 81 ALA A CA 1
ATOM 635 C C . ALA A 1 81 ? 13.985 18.651 -9.153 1.00 75.00 81 ALA A C 1
ATOM 637 O O . ALA A 1 81 ? 14.322 19.570 -9.901 1.00 75.00 81 ALA A O 1
ATOM 638 N N . SER A 1 82 ? 14.865 17.828 -8.579 1.00 80.94 82 SER A N 1
ATOM 639 C CA . SER A 1 82 ? 16.316 17.870 -8.789 1.00 80.94 82 SER A CA 1
ATOM 640 C C . SER A 1 82 ? 16.771 17.075 -10.023 1.00 80.94 82 SER A C 1
ATOM 642 O O . SER A 1 82 ? 17.955 17.106 -10.354 1.00 80.94 82 SER A O 1
ATOM 644 N N . GLY A 1 83 ? 15.857 16.367 -10.700 1.00 77.81 83 GLY A N 1
ATOM 645 C CA . GLY A 1 83 ? 16.149 15.509 -11.853 1.00 77.81 83 GLY A CA 1
ATOM 646 C C . GLY A 1 83 ? 16.980 14.267 -11.517 1.00 77.81 83 GLY A C 1
ATOM 647 O O . GLY A 1 83 ? 17.675 13.752 -12.390 1.00 77.81 83 GLY A O 1
ATOM 648 N N . ILE A 1 84 ? 16.969 13.830 -10.252 1.00 75.12 84 ILE A N 1
ATOM 649 C CA . ILE A 1 84 ? 17.706 12.642 -9.782 1.00 75.12 84 ILE A CA 1
ATOM 650 C C . ILE A 1 84 ? 16.905 11.363 -10.049 1.00 75.12 84 ILE A C 1
ATOM 652 O O . ILE A 1 84 ? 17.488 10.325 -10.353 1.00 75.12 84 ILE A O 1
ATOM 656 N N . VAL A 1 85 ? 15.583 11.450 -9.930 1.00 62.75 85 VAL A N 1
ATOM 657 C CA . VAL A 1 85 ? 14.629 10.391 -10.275 1.00 62.75 85 VAL A CA 1
ATOM 658 C C . VAL A 1 85 ? 13.635 10.946 -11.298 1.00 62.75 85 VAL A C 1
ATOM 660 O O . VAL A 1 85 ? 13.467 12.168 -11.379 1.00 62.75 85 VAL A O 1
ATOM 663 N N . ASP A 1 86 ? 13.053 10.055 -12.102 1.00 57.28 86 ASP A N 1
ATOM 664 C CA . ASP A 1 86 ? 12.171 10.396 -13.231 1.00 57.28 86 ASP A CA 1
ATOM 665 C C . ASP A 1 86 ? 10.864 11.099 -12.816 1.00 57.28 86 ASP A C 1
ATOM 667 O O . ASP A 1 86 ? 10.322 10.795 -11.727 1.00 57.28 86 ASP A O 1
#

pLDDT: mean 79.33, std 13.59, range [34.22, 94.69]

Secondary structure (DSSP, 8-state):
---S-TT--HHHHHHHHHHHS-SSS---HHHHHHHHHHHHHHHHHTHHHHHHHHHHTT----HHHHHHHHHHHHHHHHHHHTTS--

Foldseek 3Di:
DDDDDPPDDPVVLVVQLVVQADPPDPDDPVSSVVSSVVSVQCVPPNCVSVVVVCVVVVPDDDPVVVVVRVVVVVVVVVCVVVVVDD

Sequence (86 aa):
KVMSGYTQNVNESLTTIWRLAPKHLNCNAKILEITAFIATGIFNKGYSAVLKIINELEINIGPECKHYIKFNEEVEGLLCASGIVD

Radius of gyration: 14.94 Å; chains: 1; bounding box: 30×40×35 Å

Organism: NCBI:txid64791